Protein AF-A0A7X4GIH6-F1 (afdb_monomer)

pLDDT: mean 75.6, std 10.18, range [49.91, 87.31]

Organism: NCBI:txid2692619

Structure (mmCIF, N/CA/C/O backbone):
data_AF-A0A7X4GIH6-F1
#
_entry.id   AF-A0A7X4GIH6-F1
#
loop_
_atom_site.group_PDB
_atom_site.id
_atom_site.type_symbol
_atom_site.label_atom_id
_atom_site.label_alt_id
_atom_site.label_comp_id
_atom_site.label_asym_id
_atom_site.label_entity_id
_atom_site.label_seq_id
_atom_site.pdbx_PDB_ins_code
_atom_site.Cartn_x
_atom_site.Cartn_y
_atom_site.Cartn_z
_atom_site.occupancy
_atom_site.B_iso_or_equiv
_atom_site.auth_seq_id
_atom_site.auth_comp_id
_atom_site.auth_asym_id
_atom_site.auth_atom_id
_atom_site.pdbx_PDB_model_num
ATOM 1 N N . MET A 1 1 ? 11.521 8.557 1.479 1.00 56.19 1 MET A N 1
ATOM 2 C CA . MET A 1 1 ? 11.085 7.839 2.704 1.00 56.19 1 MET A CA 1
ATOM 3 C C . MET A 1 1 ? 9.923 8.501 3.456 1.00 56.19 1 MET A C 1
ATOM 5 O O . MET A 1 1 ? 8.975 7.790 3.761 1.00 56.19 1 MET A O 1
ATOM 9 N N . GLY A 1 2 ? 9.942 9.811 3.756 1.00 70.81 2 GLY A N 1
ATOM 10 C CA . GLY A 1 2 ? 8.927 10.448 4.625 1.00 70.81 2 GLY A CA 1
ATOM 11 C C . GLY A 1 2 ? 7.463 10.308 4.171 1.00 70.81 2 GLY A C 1
ATOM 12 O O . GLY A 1 2 ? 6.599 9.995 4.984 1.00 70.81 2 GLY A O 1
ATOM 13 N N . ALA A 1 3 ? 7.191 10.436 2.867 1.00 75.00 3 ALA A N 1
ATOM 14 C CA . ALA A 1 3 ? 5.840 10.274 2.316 1.00 75.00 3 ALA A CA 1
ATOM 15 C C . ALA A 1 3 ? 5.273 8.852 2.509 1.00 75.00 3 ALA A C 1
ATOM 17 O O . ALA A 1 3 ? 4.092 8.690 2.802 1.00 75.00 3 ALA A O 1
ATOM 18 N N . TYR A 1 4 ? 6.121 7.823 2.414 1.00 76.12 4 TYR A N 1
ATOM 19 C CA . TYR A 1 4 ? 5.716 6.425 2.579 1.00 76.12 4 TYR A CA 1
ATOM 20 C C . TYR A 1 4 ? 5.348 6.096 4.031 1.00 76.12 4 TYR A C 1
ATOM 22 O O . TYR A 1 4 ? 4.305 5.502 4.287 1.00 76.12 4 TYR A O 1
ATOM 30 N N . ILE A 1 5 ? 6.159 6.547 4.994 1.00 81.69 5 ILE A N 1
ATOM 31 C CA . ILE A 1 5 ? 5.880 6.360 6.428 1.00 81.69 5 ILE A CA 1
ATOM 32 C C . ILE A 1 5 ? 4.579 7.071 6.821 1.00 81.69 5 ILE A C 1
ATOM 34 O O . ILE A 1 5 ? 3.759 6.501 7.545 1.00 81.69 5 ILE A O 1
ATOM 38 N N . GLY A 1 6 ? 4.361 8.286 6.303 1.00 83.94 6 GLY A N 1
ATOM 39 C CA . GLY A 1 6 ? 3.105 9.013 6.483 1.00 83.94 6 GLY A CA 1
ATOM 40 C C . GLY A 1 6 ? 1.90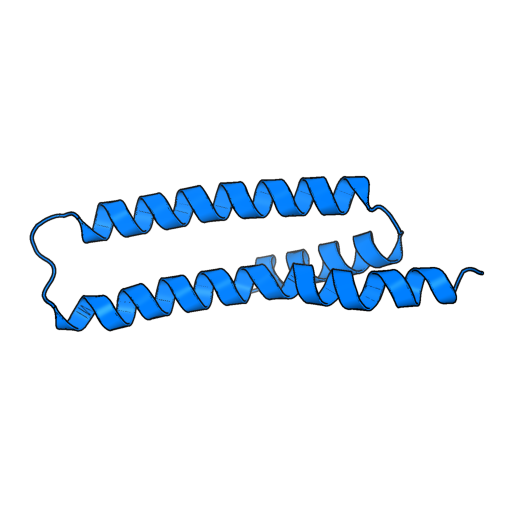5 8.235 5.938 1.00 83.94 6 GLY A C 1
ATOM 41 O O . GLY A 1 6 ? 0.873 8.150 6.600 1.00 83.94 6 GLY A O 1
ATOM 42 N N . TRP A 1 7 ? 2.060 7.592 4.780 1.00 80.94 7 TRP A N 1
ATOM 43 C CA . TRP A 1 7 ? 1.007 6.797 4.149 1.00 80.94 7 TRP A CA 1
ATOM 44 C C . TRP A 1 7 ? 0.671 5.511 4.919 1.00 80.94 7 TRP A C 1
ATOM 46 O O . TRP A 1 7 ? -0.500 5.218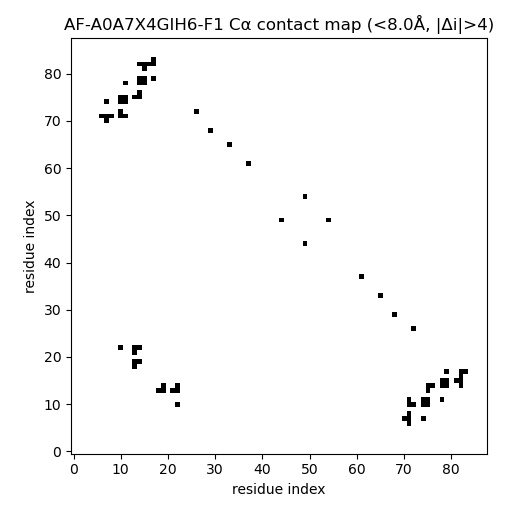 5.158 1.00 80.94 7 TRP A O 1
ATOM 56 N N . VAL A 1 8 ? 1.684 4.772 5.382 1.00 85.12 8 VAL A N 1
ATOM 57 C CA . VAL A 1 8 ? 1.493 3.576 6.225 1.00 85.12 8 VAL A CA 1
ATOM 58 C C . VAL A 1 8 ? 0.822 3.947 7.550 1.00 85.12 8 VAL A C 1
ATOM 60 O O . VAL A 1 8 ? -0.126 3.285 7.976 1.00 85.12 8 VAL A O 1
ATOM 63 N N . SER A 1 9 ? 1.255 5.052 8.165 1.00 86.12 9 SER A N 1
ATOM 64 C CA . SER A 1 9 ? 0.646 5.594 9.386 1.00 86.12 9 SER A CA 1
ATOM 65 C C . SER A 1 9 ? -0.810 6.013 9.168 1.00 86.12 9 SER A C 1
ATOM 67 O O . SER A 1 9 ? -1.654 5.749 10.023 1.00 86.12 9 SER A O 1
ATOM 69 N N . LEU A 1 10 ? -1.134 6.609 8.014 1.00 85.88 10 LEU A N 1
ATOM 70 C CA . LEU A 1 10 ? -2.502 6.978 7.644 1.00 85.88 10 LEU A CA 1
ATOM 71 C C . LEU A 1 10 ? -3.406 5.743 7.528 1.00 85.88 10 LEU A C 1
ATOM 73 O O . LEU A 1 10 ? -4.510 5.749 8.067 1.00 85.88 10 LEU A O 1
ATOM 77 N N . PHE A 1 11 ? -2.935 4.674 6.882 1.00 85.31 11 PHE A N 1
ATOM 78 C CA . PHE A 1 11 ? -3.662 3.403 6.791 1.00 85.31 11 PHE A CA 1
ATOM 79 C C . PHE A 1 11 ? -3.901 2.785 8.173 1.00 85.31 11 PHE A C 1
ATOM 81 O O . PHE A 1 11 ? -5.039 2.442 8.503 1.00 85.31 11 PHE A O 1
ATOM 88 N N . GLY A 1 12 ? -2.869 2.739 9.023 1.00 85.19 12 GLY A N 1
ATOM 89 C CA . GLY A 1 12 ? -3.006 2.272 10.403 1.00 85.19 12 GLY A CA 1
ATOM 90 C C . GLY A 1 12 ? -3.990 3.115 11.221 1.00 85.19 12 GLY A C 1
ATOM 91 O O . GLY A 1 12 ? -4.846 2.574 11.921 1.00 85.19 12 GLY A O 1
ATOM 92 N N . TRP A 1 13 ? -3.949 4.441 11.076 1.00 87.06 13 TRP A N 1
ATOM 93 C CA . TRP A 1 13 ? -4.887 5.347 11.737 1.00 87.06 13 TRP A CA 1
ATOM 94 C C . TRP A 1 13 ? -6.328 5.172 11.236 1.00 87.06 13 TRP A C 1
ATOM 96 O O . TRP A 1 13 ? -7.261 5.109 12.038 1.00 87.06 13 TRP A O 1
ATOM 106 N N . LEU A 1 14 ? -6.538 5.029 9.925 1.00 85.81 14 LEU A N 1
ATOM 107 C CA . LEU A 1 14 ? -7.862 4.781 9.342 1.00 85.81 14 LEU A CA 1
ATOM 108 C C . LEU A 1 14 ? -8.434 3.418 9.760 1.00 85.81 14 LEU A C 1
ATOM 110 O O . LEU A 1 14 ? -9.632 3.325 10.059 1.00 85.81 14 LEU A O 1
ATOM 114 N N . ALA A 1 15 ? -7.585 2.387 9.835 1.00 85.75 15 ALA A N 1
ATOM 115 C CA . ALA A 1 15 ? -7.931 1.075 10.376 1.00 85.75 15 ALA A CA 1
ATOM 116 C C . ALA A 1 15 ? -8.342 1.171 11.845 1.00 85.75 15 ALA A C 1
ATOM 118 O O . ALA A 1 15 ? -9.387 0.638 12.226 1.00 85.75 15 ALA A O 1
ATOM 119 N N . TRP A 1 16 ? -7.596 1.941 12.640 1.00 85.44 16 TRP A N 1
ATOM 120 C CA . TRP A 1 16 ? -7.919 2.195 14.040 1.00 85.44 16 TRP A CA 1
ATOM 121 C C . TRP A 1 16 ? -9.261 2.910 14.231 1.00 85.44 16 TRP A C 1
ATOM 123 O O . TRP A 1 16 ? -10.020 2.600 15.150 1.00 85.44 16 TRP A O 1
ATOM 133 N N . GLN A 1 17 ? -9.596 3.853 13.347 1.00 85.06 17 GLN A N 1
ATOM 134 C CA . GLN A 1 17 ? -10.883 4.556 13.365 1.00 85.06 17 GLN A CA 1
ATOM 135 C C . GLN A 1 17 ? -12.047 3.734 12.785 1.00 85.06 17 GLN A C 1
ATOM 137 O O . GLN A 1 17 ? -13.158 4.251 12.671 1.00 85.06 17 GLN A O 1
ATOM 142 N N . ARG A 1 18 ? -11.820 2.465 12.411 1.00 80.88 18 ARG A N 1
ATOM 143 C CA . ARG A 1 18 ? -12.810 1.558 11.802 1.00 80.88 18 ARG A CA 1
ATOM 144 C C . ARG A 1 18 ? -13.452 2.110 10.517 1.00 80.88 18 ARG A C 1
ATOM 146 O O . ARG A 1 18 ? -14.541 1.682 10.131 1.00 80.88 18 ARG A O 1
ATOM 153 N N . LYS A 1 19 ? -12.786 3.029 9.806 1.00 83.31 19 LYS A N 1
ATOM 154 C CA . LYS A 1 19 ? -13.301 3.641 8.566 1.00 83.31 19 LYS A CA 1
ATOM 155 C C . LYS A 1 19 ? -13.050 2.744 7.350 1.00 83.31 19 LYS A C 1
ATOM 157 O O . LYS A 1 19 ? -12.349 3.127 6.416 1.00 83.31 19 LYS A O 1
ATOM 162 N N . GLY A 1 20 ? -13.669 1.562 7.339 1.00 77.06 20 GLY A N 1
ATOM 163 C CA . GLY A 1 20 ? -13.478 0.549 6.291 1.00 77.06 20 GLY A CA 1
ATOM 164 C C . GLY A 1 20 ? -13.716 1.073 4.868 1.00 77.06 20 GLY A C 1
ATOM 165 O O . GLY A 1 20 ? -12.919 0.809 3.979 1.00 77.06 20 GLY A O 1
ATOM 166 N N . ARG A 1 21 ? -14.744 1.910 4.656 1.00 84.00 21 ARG A N 1
ATOM 167 C CA . ARG A 1 21 ? -15.018 2.531 3.342 1.00 84.00 21 ARG A CA 1
ATOM 168 C C . ARG A 1 21 ? -13.868 3.415 2.842 1.00 84.00 21 ARG A C 1
ATOM 170 O O . ARG A 1 21 ? -13.547 3.386 1.661 1.00 84.00 21 ARG A O 1
ATOM 177 N N . VAL A 1 22 ? -13.242 4.180 3.739 1.00 85.38 22 VAL A N 1
ATOM 178 C CA . VAL A 1 22 ? -12.118 5.068 3.396 1.00 85.38 22 VAL A CA 1
ATOM 179 C C . VAL A 1 22 ? -10.852 4.253 3.140 1.00 85.38 22 VAL A C 1
ATOM 181 O O . VAL A 1 22 ? -10.117 4.564 2.212 1.00 85.38 22 VAL A O 1
ATOM 184 N N . LEU A 1 23 ? -10.637 3.174 3.898 1.00 83.12 23 LEU A N 1
ATOM 185 C CA . LEU A 1 23 ? -9.561 2.211 3.645 1.00 83.12 23 LEU A CA 1
ATOM 186 C C . LEU A 1 23 ? -9.676 1.561 2.264 1.00 83.12 23 LEU A C 1
ATOM 188 O O . LEU A 1 23 ? -8.681 1.468 1.553 1.00 83.12 23 LEU A O 1
ATOM 192 N N . LEU A 1 24 ? -10.886 1.155 1.869 1.00 82.88 24 LEU A N 1
ATOM 193 C CA . LEU A 1 24 ? -11.142 0.604 0.537 1.00 82.88 24 LEU A CA 1
ATOM 194 C C . LEU A 1 24 ? -10.864 1.641 -0.558 1.00 82.88 24 LEU A C 1
ATOM 196 O O . LEU A 1 24 ? -10.208 1.319 -1.543 1.00 82.88 24 LEU A O 1
ATOM 200 N N . GLY A 1 25 ? -11.299 2.891 -0.363 1.00 85.81 25 GLY A N 1
ATOM 201 C CA . GLY A 1 25 ? -11.009 3.986 -1.294 1.00 85.81 25 GLY A CA 1
ATOM 202 C C . GLY A 1 25 ? -9.510 4.274 -1.421 1.00 85.81 25 GLY A C 1
ATOM 203 O O . GLY A 1 25 ? -8.986 4.356 -2.529 1.00 85.81 25 GLY A O 1
ATOM 204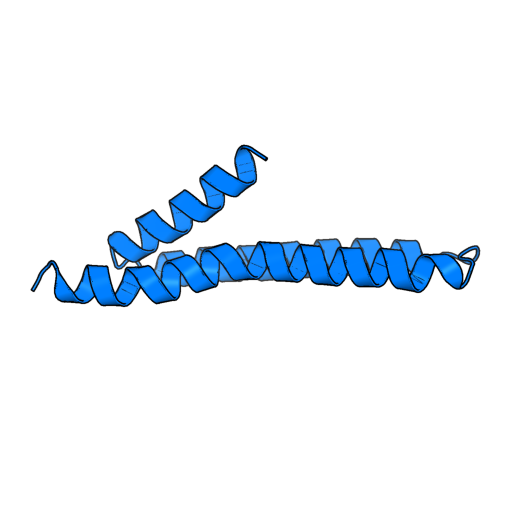 N N . ALA A 1 26 ? -8.800 4.358 -0.294 1.00 82.81 26 ALA A N 1
ATOM 205 C CA . ALA A 1 26 ? -7.355 4.561 -0.275 1.00 82.81 26 ALA A CA 1
ATOM 206 C C . ALA A 1 26 ? -6.608 3.387 -0.930 1.00 82.81 26 ALA A C 1
ATOM 208 O O . ALA A 1 26 ? -5.680 3.611 -1.704 1.00 82.81 26 ALA A O 1
ATOM 209 N N . GLY A 1 27 ? -7.042 2.147 -0.677 1.00 80.62 27 GLY A N 1
ATOM 210 C CA . GLY A 1 27 ? -6.497 0.946 -1.312 1.00 80.62 27 GLY A CA 1
ATOM 211 C C . GLY A 1 27 ? -6.721 0.925 -2.826 1.00 80.62 27 GLY A C 1
ATOM 212 O O . GLY A 1 27 ? -5.799 0.616 -3.576 1.00 80.62 27 GLY A O 1
ATOM 213 N N . ALA A 1 28 ? -7.906 1.327 -3.293 1.00 85.44 28 ALA A N 1
ATOM 214 C CA . ALA A 1 28 ? -8.214 1.420 -4.719 1.00 85.44 28 ALA A CA 1
ATOM 215 C C . ALA A 1 28 ? -7.333 2.456 -5.438 1.00 85.44 28 ALA A C 1
ATOM 217 O O . ALA A 1 28 ? -6.767 2.152 -6.486 1.00 85.44 28 ALA A O 1
ATOM 218 N N . ILE A 1 29 ? -7.148 3.646 -4.851 1.00 85.50 29 ILE A N 1
ATOM 219 C CA . ILE A 1 29 ? -6.228 4.670 -5.381 1.00 85.50 29 ILE A CA 1
ATOM 220 C C . ILE A 1 29 ? -4.808 4.103 -5.502 1.00 85.50 29 ILE A C 1
ATOM 222 O O . ILE A 1 29 ? -4.121 4.335 -6.495 1.00 85.50 29 ILE A O 1
ATOM 226 N N . MET A 1 30 ? -4.390 3.313 -4.515 1.00 80.31 30 MET A N 1
ATOM 227 C CA . MET A 1 30 ? -3.081 2.671 -4.486 1.00 80.31 30 MET A CA 1
ATOM 228 C C . MET A 1 30 ? -2.891 1.666 -5.630 1.00 80.31 30 MET A C 1
ATOM 230 O O . MET A 1 30 ? -1.855 1.677 -6.291 1.00 80.31 30 MET A O 1
ATOM 234 N N . LEU A 1 31 ? -3.902 0.834 -5.898 1.00 82.38 31 LEU A N 1
ATOM 235 C CA . LEU A 1 31 ? -3.886 -0.118 -7.013 1.00 82.38 31 LEU A CA 1
ATOM 236 C C . LEU A 1 31 ? -3.844 0.597 -8.369 1.00 82.38 31 LEU A C 1
ATOM 238 O O . LEU A 1 31 ? -3.130 0.158 -9.268 1.00 82.38 31 LEU A O 1
ATOM 242 N N . ILE A 1 32 ? -4.556 1.719 -8.508 1.00 87.31 32 ILE A N 1
ATOM 243 C CA . ILE A 1 32 ? -4.529 2.537 -9.730 1.00 87.31 32 ILE A CA 1
ATOM 244 C C . ILE A 1 32 ? -3.139 3.146 -9.940 1.00 87.31 32 ILE A C 1
ATOM 246 O O . ILE A 1 32 ? -2.589 3.047 -11.037 1.00 87.31 32 ILE A O 1
ATOM 250 N N . ALA A 1 33 ? -2.553 3.741 -8.897 1.00 81.44 33 ALA A N 1
ATOM 251 C CA . ALA A 1 33 ? -1.206 4.302 -8.958 1.00 81.44 33 ALA A CA 1
ATOM 252 C C . ALA A 1 33 ? -0.164 3.225 -9.299 1.00 81.44 33 ALA A C 1
ATOM 254 O O . ALA A 1 33 ? 0.710 3.457 -10.132 1.00 81.44 33 ALA A O 1
ATOM 255 N N . PHE A 1 34 ? -0.298 2.026 -8.724 1.00 81.06 34 PHE A N 1
ATOM 256 C CA . PHE A 1 34 ? 0.549 0.889 -9.071 1.00 81.06 34 PHE A CA 1
ATOM 257 C C . PHE A 1 34 ? 0.401 0.477 -10.532 1.00 81.06 34 PHE A C 1
ATOM 259 O O . PHE A 1 34 ? 1.410 0.327 -11.209 1.00 81.06 34 PHE A O 1
ATOM 266 N N . GLY A 1 35 ? -0.827 0.338 -11.041 1.00 82.50 35 GLY A N 1
ATOM 267 C CA . GLY A 1 35 ? -1.063 -0.003 -12.445 1.00 82.50 35 GLY A CA 1
ATOM 268 C C . GLY A 1 35 ? -0.446 1.016 -13.408 1.00 82.50 35 GLY A C 1
ATOM 269 O O . GLY A 1 35 ? 0.113 0.635 -14.435 1.00 82.50 35 GLY A O 1
ATOM 270 N N . TRP A 1 36 ? -0.478 2.303 -13.047 1.00 84.88 36 TRP A N 1
ATOM 271 C CA . TRP A 1 36 ? 0.192 3.370 -13.795 1.00 84.88 36 TRP A CA 1
ATOM 272 C C . TRP A 1 36 ? 1.715 3.232 -13.795 1.00 84.88 36 TRP A C 1
ATOM 274 O O . TRP A 1 36 ? 2.322 3.272 -14.863 1.00 84.88 36 TRP A O 1
ATOM 284 N N . VAL A 1 37 ? 2.327 3.043 -12.623 1.00 80.56 37 VAL A N 1
ATOM 285 C CA . VAL A 1 37 ? 3.784 2.862 -12.501 1.00 80.56 37 VAL A CA 1
ATOM 286 C C . VAL A 1 37 ? 4.230 1.588 -13.210 1.00 80.56 37 VAL A C 1
ATOM 288 O O . VAL A 1 37 ? 5.193 1.622 -13.965 1.00 80.56 37 VAL A O 1
ATOM 291 N N . TYR A 1 38 ? 3.500 0.488 -13.028 1.00 78.69 38 TYR A N 1
ATOM 292 C CA . TYR A 1 38 ? 3.756 -0.777 -13.707 1.00 78.69 38 TYR A CA 1
ATOM 293 C C . TYR A 1 38 ? 3.757 -0.585 -15.222 1.00 78.69 38 TYR A C 1
ATOM 295 O O . TYR A 1 38 ? 4.727 -0.934 -15.882 1.00 78.69 38 TYR A O 1
ATOM 303 N N . ARG A 1 39 ? 2.719 0.062 -15.766 1.00 81.44 39 ARG A N 1
ATOM 304 C CA . ARG A 1 39 ? 2.634 0.350 -17.200 1.00 81.44 39 ARG A CA 1
ATOM 305 C C . ARG A 1 39 ? 3.776 1.243 -17.685 1.00 81.44 39 ARG A C 1
ATOM 307 O O . ARG A 1 39 ? 4.307 0.985 -18.759 1.00 81.44 39 ARG A O 1
ATOM 314 N N . ALA A 1 40 ? 4.147 2.275 -16.927 1.00 80.25 40 ALA A N 1
ATOM 315 C CA . ALA A 1 40 ? 5.275 3.140 -17.270 1.00 80.25 40 ALA A CA 1
ATOM 316 C C . ALA A 1 40 ? 6.588 2.343 -17.339 1.00 80.25 40 ALA A C 1
ATOM 318 O O . ALA A 1 40 ? 7.270 2.395 -18.357 1.00 80.25 40 ALA A O 1
ATOM 319 N N . VAL A 1 41 ? 6.868 1.520 -16.324 1.00 72.50 41 VAL A N 1
ATOM 320 C CA . VAL A 1 41 ? 8.056 0.653 -16.277 1.00 72.50 41 VAL A CA 1
ATOM 321 C C . VAL A 1 41 ? 8.053 -0.360 -17.426 1.00 72.50 41 VAL A C 1
ATOM 323 O O . VAL A 1 41 ? 9.068 -0.527 -18.092 1.00 72.50 41 VAL A O 1
ATOM 326 N N . THR A 1 42 ? 6.923 -1.011 -17.717 1.00 72.81 42 THR A N 1
ATOM 327 C CA . THR A 1 42 ? 6.830 -1.965 -18.836 1.00 72.81 42 THR A CA 1
ATOM 328 C C . THR A 1 42 ? 7.028 -1.286 -20.191 1.00 72.81 42 THR A C 1
ATOM 330 O O . THR A 1 42 ? 7.656 -1.860 -21.075 1.00 72.81 42 THR A O 1
ATOM 333 N N . ASN A 1 43 ? 6.520 -0.063 -20.368 1.00 75.81 43 ASN A N 1
ATOM 334 C CA . ASN A 1 43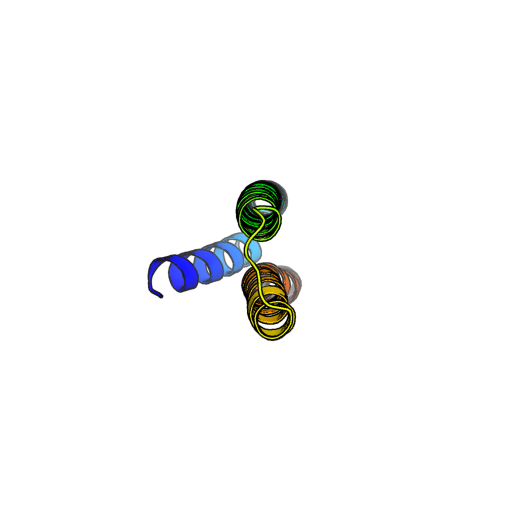 ? 6.741 0.702 -21.595 1.00 75.81 43 ASN A CA 1
ATOM 335 C C . ASN A 1 43 ? 8.216 1.088 -21.766 1.00 75.81 43 ASN A C 1
ATOM 337 O O . ASN A 1 43 ? 8.718 1.047 -22.886 1.00 75.81 43 ASN A O 1
ATOM 341 N N . GLU A 1 44 ? 8.903 1.441 -20.677 1.00 68.62 44 GLU A N 1
ATOM 342 C CA . GLU A 1 44 ? 10.346 1.703 -20.692 1.00 68.62 44 GLU A CA 1
ATOM 343 C C . GLU A 1 44 ? 11.129 0.434 -21.050 1.00 68.62 44 GLU A C 1
ATOM 345 O O . GLU A 1 44 ? 11.978 0.481 -21.931 1.00 68.62 44 GLU A O 1
ATOM 350 N N . MET A 1 45 ? 10.775 -0.721 -20.476 1.00 62.12 45 MET A N 1
ATOM 351 C CA . MET A 1 45 ? 11.385 -2.019 -20.809 1.00 62.12 45 MET A CA 1
ATOM 352 C C . MET A 1 45 ? 11.151 -2.458 -22.261 1.00 62.12 45 MET A C 1
ATOM 354 O O . MET A 1 45 ? 11.990 -3.138 -22.846 1.00 62.12 45 MET A O 1
ATOM 358 N N . ALA A 1 46 ? 10.007 -2.102 -22.850 1.00 64.88 46 ALA A N 1
ATOM 359 C CA . ALA A 1 46 ? 9.668 -2.461 -24.226 1.00 64.88 46 ALA A CA 1
ATOM 360 C C . ALA A 1 46 ? 10.453 -1.649 -25.279 1.00 64.88 46 ALA A C 1
ATOM 362 O O . ALA A 1 46 ? 10.421 -1.990 -26.465 1.00 64.88 46 ALA A O 1
ATOM 363 N N . ALA A 1 47 ? 11.164 -0.589 -24.879 1.00 57.00 47 ALA A N 1
ATOM 364 C CA . ALA A 1 47 ? 12.002 0.202 -25.772 1.00 57.00 47 ALA A CA 1
ATOM 365 C C . ALA A 1 47 ? 13.324 -0.528 -26.095 1.00 57.00 47 ALA A C 1
ATOM 367 O O . ALA A 1 47 ? 14.310 -0.364 -25.392 1.00 57.00 47 ALA A O 1
ATOM 368 N N . ALA A 1 48 ? 13.290 -1.344 -27.154 1.00 49.91 48 ALA A N 1
ATOM 369 C CA . ALA A 1 48 ? 14.318 -1.839 -28.099 1.00 49.91 48 ALA A CA 1
ATOM 370 C C . ALA A 1 48 ? 15.827 -2.034 -27.749 1.00 49.91 48 ALA A C 1
ATOM 372 O O . ALA A 1 48 ? 16.495 -2.670 -28.558 1.00 49.91 48 ALA A O 1
ATOM 373 N N . ASP A 1 49 ? 16.379 -1.595 -26.614 1.00 53.72 49 ASP A N 1
ATOM 374 C CA . ASP A 1 49 ? 17.830 -1.637 -26.302 1.00 53.72 49 ASP A CA 1
ATOM 375 C C . ASP A 1 49 ? 18.184 -2.367 -24.979 1.00 53.72 49 ASP A C 1
ATOM 377 O O . ASP A 1 49 ? 19.285 -2.233 -24.437 1.00 53.72 49 ASP A O 1
ATOM 381 N N . TYR A 1 50 ? 17.275 -3.175 -24.420 1.00 51.88 50 TYR A N 1
ATOM 382 C CA . TYR A 1 50 ? 17.479 -3.802 -23.105 1.00 51.88 50 TYR A CA 1
ATOM 383 C C . TYR A 1 50 ? 18.254 -5.136 -23.165 1.00 51.88 50 TYR A C 1
ATOM 385 O O . TYR A 1 50 ? 17.756 -6.173 -23.601 1.00 51.88 50 TYR A O 1
ATOM 393 N N . HIS A 1 51 ? 19.493 -5.124 -22.661 1.00 55.06 51 HIS A N 1
ATOM 394 C CA . HIS A 1 51 ? 20.316 -6.318 -22.430 1.00 55.06 51 HIS A CA 1
ATOM 395 C C . HIS A 1 51 ? 19.692 -7.224 -21.344 1.00 55.06 51 HIS A C 1
ATOM 397 O O . HIS A 1 51 ? 19.421 -6.757 -20.239 1.00 55.06 51 HIS A O 1
ATOM 403 N N . HIS A 1 52 ? 19.554 -8.533 -21.601 1.00 54.81 52 HIS A N 1
ATOM 404 C CA . HIS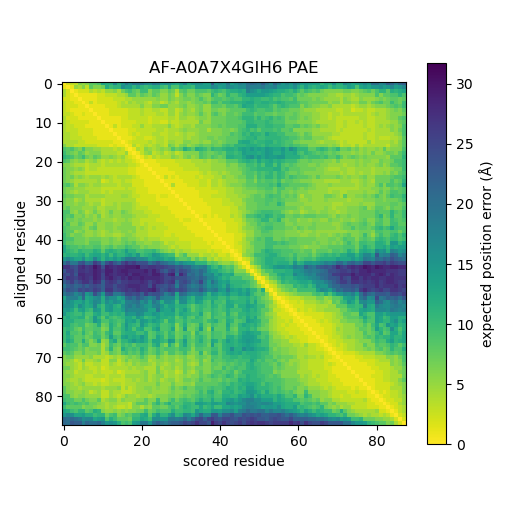 A 1 52 ? 18.931 -9.547 -20.716 1.00 54.81 52 HIS A CA 1
ATOM 405 C C . HIS A 1 52 ? 19.409 -9.593 -19.243 1.00 54.81 52 HIS A C 1
ATOM 407 O O . HIS A 1 52 ? 18.733 -10.173 -18.397 1.00 54.81 52 HIS A O 1
ATOM 413 N N . SER A 1 53 ? 20.547 -8.989 -18.881 1.00 53.44 53 SER A N 1
ATOM 414 C CA . SER A 1 53 ? 20.986 -8.872 -17.478 1.00 53.44 53 SER A CA 1
ATOM 415 C C . SER A 1 53 ? 20.195 -7.830 -16.668 1.00 53.44 53 SER A C 1
ATOM 417 O O . SER A 1 53 ? 20.182 -7.885 -15.438 1.00 53.44 53 SER A O 1
ATOM 419 N N . SER A 1 54 ? 19.510 -6.902 -17.340 1.00 56.53 54 SER A N 1
ATOM 420 C CA . SER A 1 54 ? 18.691 -5.848 -16.726 1.00 56.53 54 SER A CA 1
ATOM 421 C C . SER A 1 54 ? 17.247 -6.278 -16.415 1.00 56.53 54 SER A C 1
ATOM 423 O O . SER A 1 54 ? 16.613 -5.667 -15.553 1.00 56.53 54 SER A O 1
ATOM 425 N N . ASP A 1 55 ? 16.768 -7.389 -16.994 1.00 61.12 55 ASP A N 1
ATOM 426 C CA . ASP A 1 55 ? 15.430 -7.952 -16.738 1.00 61.12 55 ASP A CA 1
ATOM 427 C C . ASP A 1 55 ? 15.256 -8.427 -15.291 1.00 61.12 55 ASP A C 1
ATOM 429 O O . ASP A 1 55 ? 14.212 -8.210 -14.673 1.00 61.12 55 ASP A O 1
ATOM 433 N N . MET A 1 56 ? 16.298 -9.025 -14.700 1.00 60.72 56 MET A N 1
ATOM 434 C CA . MET A 1 56 ? 16.254 -9.438 -13.294 1.00 60.72 56 MET A CA 1
ATOM 435 C C . MET A 1 56 ? 16.186 -8.236 -12.352 1.00 60.72 56 MET A C 1
ATOM 437 O O . MET A 1 56 ? 15.401 -8.251 -11.407 1.00 60.72 56 MET A O 1
ATOM 441 N N . ALA A 1 57 ? 16.976 -7.189 -12.607 1.00 65.25 57 ALA A N 1
ATOM 442 C CA . ALA A 1 57 ? 16.993 -5.991 -11.767 1.00 65.25 57 ALA A CA 1
ATOM 443 C C . ALA A 1 57 ? 15.644 -5.266 -11.811 1.00 65.25 57 ALA A C 1
ATOM 445 O O . ALA A 1 57 ? 15.116 -4.846 -10.783 1.00 65.25 57 ALA A O 1
ATOM 446 N N . ALA A 1 58 ? 15.054 -5.174 -12.994 1.00 64.88 58 ALA A N 1
ATOM 447 C CA . ALA A 1 58 ? 13.827 -4.437 -13.191 1.00 64.88 58 ALA A CA 1
ATOM 448 C C . ALA A 1 58 ? 12.581 -5.254 -12.767 1.00 64.88 58 ALA A C 1
ATOM 450 O O . ALA A 1 58 ? 11.660 -4.703 -12.160 1.00 64.88 58 ALA A O 1
ATOM 451 N N . GLY A 1 59 ? 12.611 -6.586 -12.904 1.00 66.69 59 GLY A N 1
ATOM 452 C CA . GLY A 1 59 ? 11.671 -7.485 -12.227 1.00 66.69 59 GLY A CA 1
ATOM 453 C C . GLY A 1 59 ? 11.751 -7.377 -10.698 1.00 66.69 59 GLY A C 1
ATOM 454 O O . GLY A 1 59 ? 10.719 -7.288 -10.030 1.00 66.69 59 GLY A O 1
ATOM 455 N N . LEU A 1 60 ? 12.960 -7.295 -10.128 1.00 70.25 60 LEU A N 1
ATOM 456 C CA . LEU A 1 60 ? 13.167 -7.105 -8.688 1.00 70.25 60 LEU A CA 1
ATOM 457 C C . LEU A 1 60 ? 12.603 -5.761 -8.196 1.00 70.25 60 LEU A C 1
ATOM 459 O O . LEU A 1 60 ? 12.017 -5.708 -7.118 1.00 70.25 60 LEU A O 1
ATOM 463 N N . VAL A 1 61 ? 12.730 -4.692 -8.990 1.00 71.31 61 VAL A N 1
ATOM 464 C CA . VAL A 1 61 ? 12.140 -3.373 -8.693 1.00 71.31 61 VAL A CA 1
ATOM 465 C C . VAL A 1 61 ? 10.614 -3.446 -8.666 1.00 71.31 61 VAL A C 1
ATOM 467 O O . VAL A 1 61 ? 10.000 -2.893 -7.754 1.00 71.31 61 VAL A O 1
ATOM 470 N N . ILE A 1 62 ? 9.993 -4.176 -9.598 1.00 69.50 62 ILE A N 1
ATOM 471 C CA . ILE A 1 62 ? 8.539 -4.394 -9.604 1.00 69.50 62 ILE A CA 1
ATOM 472 C C . ILE A 1 62 ? 8.104 -5.199 -8.369 1.00 69.50 62 ILE A C 1
ATOM 474 O O . ILE A 1 62 ? 7.130 -4.824 -7.713 1.00 69.50 62 ILE A O 1
ATOM 478 N N . TYR A 1 63 ? 8.84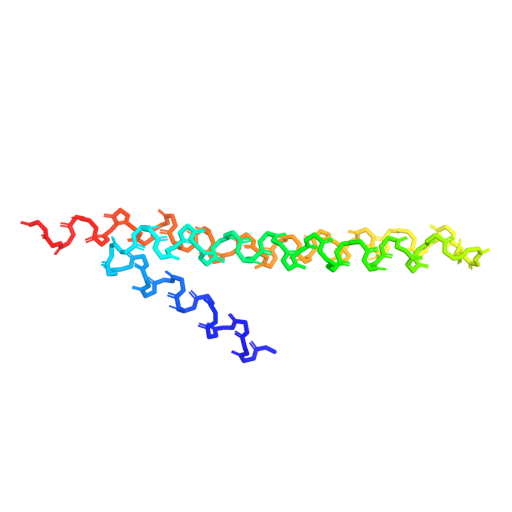1 -6.252 -7.998 1.00 74.38 63 TYR A N 1
ATOM 479 C CA . TYR A 1 63 ? 8.577 -7.015 -6.772 1.00 74.38 63 TYR A CA 1
ATOM 480 C C . TYR A 1 63 ? 8.725 -6.160 -5.510 1.00 74.38 63 TYR A C 1
ATOM 482 O O . TYR A 1 63 ? 7.874 -6.225 -4.622 1.00 74.38 63 TYR A O 1
ATOM 490 N N . PHE A 1 64 ? 9.759 -5.319 -5.434 1.00 72.50 64 PHE A N 1
ATOM 491 C CA . PHE A 1 64 ? 9.936 -4.382 -4.326 1.00 72.50 64 PHE A CA 1
ATOM 492 C C . PHE A 1 64 ? 8.808 -3.351 -4.273 1.00 72.50 64 PHE A C 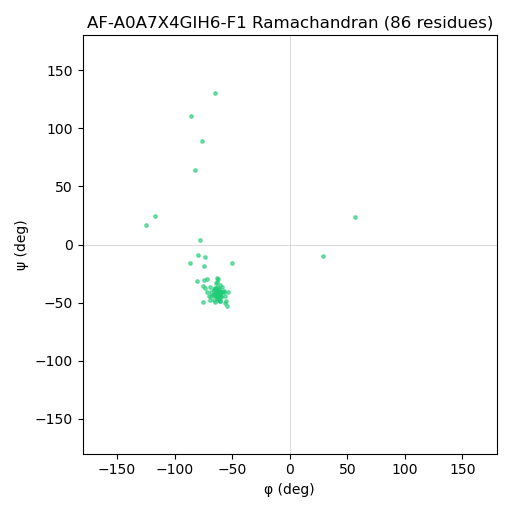1
ATOM 494 O O . PHE A 1 64 ? 8.263 -3.110 -3.198 1.00 72.50 64 PHE A O 1
ATOM 501 N N . ALA A 1 65 ? 8.404 -2.785 -5.412 1.00 70.12 65 ALA A N 1
ATOM 502 C CA . ALA A 1 65 ? 7.288 -1.846 -5.488 1.00 70.12 65 ALA A CA 1
ATOM 503 C C . ALA A 1 65 ? 5.969 -2.497 -5.035 1.00 70.12 65 ALA A C 1
ATOM 505 O O . ALA A 1 65 ? 5.229 -1.906 -4.247 1.00 70.12 65 ALA A O 1
ATOM 506 N N . ALA A 1 66 ? 5.708 -3.739 -5.452 1.00 71.00 66 ALA A N 1
ATOM 507 C CA . ALA A 1 66 ? 4.562 -4.517 -4.990 1.00 71.00 66 ALA A CA 1
ATOM 508 C C . ALA A 1 66 ? 4.632 -4.814 -3.478 1.00 71.00 66 ALA A C 1
ATOM 510 O O . ALA A 1 66 ? 3.636 -4.667 -2.770 1.00 71.00 66 ALA A O 1
ATOM 511 N N . GLY A 1 67 ? 5.810 -5.160 -2.950 1.00 72.38 67 GLY A N 1
ATOM 512 C CA . GLY A 1 67 ? 6.025 -5.381 -1.515 1.00 72.38 67 GLY A CA 1
ATOM 513 C C . GLY A 1 67 ? 5.795 -4.122 -0.671 1.00 72.38 67 GLY A C 1
ATOM 514 O O . GLY A 1 67 ? 5.131 -4.174 0.366 1.00 72.38 67 GLY A O 1
ATOM 515 N N . VAL A 1 68 ? 6.267 -2.970 -1.150 1.00 74.38 68 VAL A N 1
ATOM 516 C CA . VAL A 1 68 ? 6.036 -1.646 -0.545 1.00 74.38 68 VAL A CA 1
ATOM 517 C C . VAL A 1 68 ? 4.537 -1.318 -0.501 1.00 74.38 68 VAL A C 1
ATOM 519 O O . VAL A 1 68 ? 4.044 -0.743 0.467 1.00 74.38 68 VAL A O 1
ATOM 522 N N . LEU A 1 69 ? 3.772 -1.743 -1.503 1.00 72.94 69 LEU A N 1
ATOM 523 C CA . LEU A 1 69 ? 2.321 -1.561 -1.537 1.00 72.94 69 LEU A CA 1
ATOM 524 C C . LEU A 1 69 ? 1.570 -2.501 -0.582 1.00 72.94 69 LEU A C 1
ATOM 526 O O . LEU A 1 69 ? 0.532 -2.131 -0.039 1.00 72.94 69 LEU A O 1
ATOM 530 N N . LEU A 1 70 ? 2.089 -3.696 -0.317 1.00 76.94 70 LEU A N 1
ATOM 531 C CA . LEU A 1 70 ? 1.433 -4.646 0.585 1.00 76.94 70 LEU A CA 1
ATOM 532 C C . LEU A 1 70 ? 1.511 -4.226 2.059 1.00 76.94 70 LEU A C 1
ATOM 534 O O . LEU A 1 70 ? 0.587 -4.509 2.821 1.00 76.94 70 LEU A O 1
ATOM 538 N N . LEU A 1 71 ? 2.560 -3.508 2.470 1.00 82.81 71 LEU A N 1
ATOM 539 C CA . LEU A 1 71 ? 2.765 -3.120 3.869 1.00 82.81 71 LEU A CA 1
ATOM 540 C C . LEU A 1 71 ? 1.573 -2.362 4.503 1.00 82.81 71 LEU A C 1
ATOM 542 O O . LEU A 1 71 ? 1.097 -2.807 5.548 1.00 82.81 71 LEU A O 1
ATOM 546 N N . PRO A 1 72 ? 1.032 -1.266 3.927 1.00 79.25 72 PRO A N 1
ATOM 547 C CA . PRO A 1 72 ? -0.122 -0.562 4.504 1.00 79.25 72 PRO A CA 1
ATOM 548 C C . PRO A 1 72 ? -1.395 -1.424 4.571 1.00 79.25 72 PRO A C 1
ATOM 550 O O . PRO A 1 72 ? -2.205 -1.259 5.491 1.00 79.25 72 PRO A O 1
ATOM 553 N N . VAL A 1 73 ? -1.560 -2.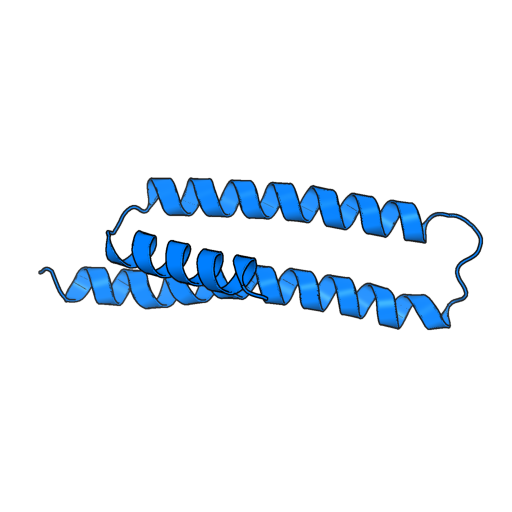372 3.642 1.00 80.75 73 VAL A N 1
ATOM 554 C CA . VAL A 1 73 ? -2.673 -3.334 3.651 1.00 80.75 73 VAL A CA 1
ATOM 555 C C . VAL A 1 73 ? -2.518 -4.312 4.812 1.00 80.75 73 VAL A C 1
ATOM 557 O O . VAL A 1 73 ? -3.460 -4.486 5.583 1.00 80.75 73 VAL A O 1
ATOM 560 N N . VAL A 1 74 ? -1.325 -4.886 4.990 1.00 83.94 74 VAL A N 1
ATOM 561 C CA . VAL A 1 74 ? -1.004 -5.794 6.104 1.00 83.94 74 VAL A CA 1
ATOM 562 C C . VAL A 1 74 ? -1.182 -5.086 7.445 1.00 83.94 74 VAL A C 1
ATOM 564 O O . VAL A 1 74 ? -1.879 -5.594 8.320 1.00 83.94 74 VAL A O 1
ATOM 567 N N . VAL A 1 75 ? -0.630 -3.879 7.590 1.00 85.38 75 VAL A N 1
ATOM 568 C CA . VAL A 1 75 ? -0.779 -3.055 8.799 1.00 85.38 75 VAL A CA 1
ATOM 569 C C . VAL A 1 75 ? -2.256 -2.812 9.113 1.00 85.38 75 VAL A C 1
ATOM 571 O O . VAL A 1 75 ? -2.680 -2.981 10.253 1.00 85.38 75 VAL A O 1
ATOM 574 N N . SER A 1 76 ? -3.069 -2.485 8.109 1.00 81.19 76 SER A N 1
ATOM 575 C CA . SER A 1 76 ? -4.506 -2.270 8.306 1.00 81.19 76 SER A CA 1
ATOM 576 C C . SER A 1 76 ? -5.252 -3.551 8.666 1.00 81.19 76 SER A C 1
ATOM 578 O O . SER A 1 76 ? -6.105 -3.519 9.549 1.00 81.19 76 SER A O 1
ATOM 580 N N . ALA A 1 77 ? -4.924 -4.675 8.025 1.00 83.06 77 ALA A N 1
ATOM 581 C CA . ALA A 1 77 ? -5.522 -5.978 8.304 1.00 83.06 77 ALA A CA 1
ATOM 582 C C . ALA A 1 77 ? -5.214 -6.463 9.727 1.00 83.06 77 ALA A C 1
ATOM 584 O O . ALA A 1 77 ? -6.066 -7.089 10.353 1.00 83.06 77 ALA A O 1
ATOM 585 N N . VAL A 1 78 ? -4.032 -6.128 10.253 1.00 85.56 78 VAL A N 1
ATOM 586 C CA . VAL A 1 78 ? -3.655 -6.399 11.644 1.00 85.56 78 VAL A CA 1
ATOM 587 C C . VAL A 1 78 ? -4.355 -5.430 12.592 1.00 85.56 78 VAL A C 1
ATOM 589 O O . VAL A 1 78 ? -4.977 -5.864 13.552 1.00 85.56 78 VAL A O 1
ATOM 592 N N . ILE A 1 79 ? -4.310 -4.120 12.340 1.00 85.19 79 ILE A N 1
ATOM 593 C CA . ILE A 1 79 ? -4.836 -3.111 13.274 1.00 85.19 79 ILE A CA 1
ATOM 594 C C . ILE A 1 79 ? -6.368 -3.140 13.366 1.00 85.19 79 ILE A C 1
ATOM 596 O O . ILE A 1 79 ? -6.921 -2.934 14.446 1.00 85.19 79 ILE A O 1
ATOM 600 N N . TYR A 1 80 ? -7.069 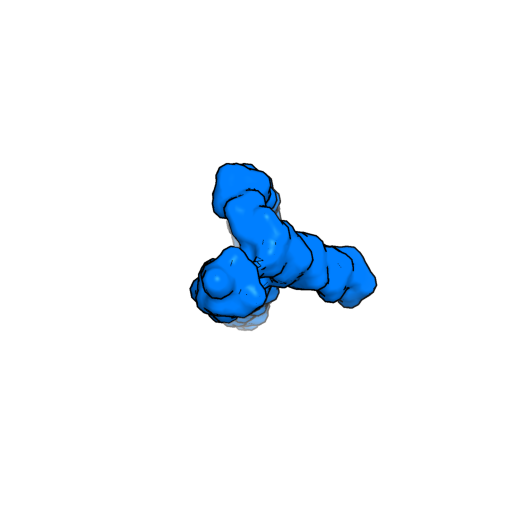-3.398 12.261 1.00 82.56 80 TYR A N 1
ATOM 601 C CA . TYR A 1 80 ? -8.532 -3.378 12.205 1.00 82.56 80 TYR A CA 1
ATOM 602 C C . TYR A 1 80 ? -9.224 -4.304 13.232 1.00 82.56 80 TYR A C 1
ATOM 604 O O . TYR A 1 80 ? -10.115 -3.819 13.939 1.00 82.56 80 TYR A O 1
ATOM 612 N N . PRO A 1 81 ? -8.850 -5.594 13.392 1.00 78.50 81 PRO A N 1
ATOM 613 C CA . PRO A 1 81 ? -9.424 -6.451 14.427 1.00 78.50 81 PRO A CA 1
ATOM 614 C C . PRO A 1 81 ? -9.087 -5.964 15.840 1.00 78.50 81 PRO A C 1
ATOM 616 O O . PRO A 1 81 ? -9.996 -5.880 16.661 1.00 78.50 81 PRO A O 1
ATOM 619 N N . PHE A 1 82 ? -7.849 -5.546 16.131 1.00 81.50 82 PHE A N 1
ATOM 620 C CA . PHE A 1 82 ? -7.499 -4.996 17.454 1.00 81.50 82 PHE A CA 1
ATOM 621 C C . PHE A 1 82 ? -8.331 -3.756 17.801 1.00 81.50 82 PHE A C 1
ATOM 623 O O . PHE A 1 82 ? -8.901 -3.659 18.887 1.00 81.50 82 PHE A O 1
ATOM 630 N N . ALA A 1 83 ? -8.482 -2.840 16.846 1.00 74.94 83 ALA A N 1
ATOM 631 C CA . ALA A 1 83 ? -9.333 -1.668 16.992 1.00 74.94 83 ALA A CA 1
ATOM 632 C C . ALA A 1 83 ? -10.811 -2.038 17.181 1.00 74.94 83 ALA A C 1
ATOM 634 O O . ALA A 1 83 ? -11.561 -1.287 17.814 1.00 74.94 83 ALA A O 1
ATOM 635 N N . ARG A 1 84 ? -11.250 -3.181 16.635 1.00 76.19 84 ARG A N 1
ATOM 636 C CA . ARG A 1 84 ? -12.590 -3.741 16.844 1.00 76.19 84 ARG A CA 1
ATOM 637 C C . ARG A 1 84 ? -12.772 -4.298 18.258 1.00 76.19 84 ARG A C 1
ATOM 639 O O . ARG A 1 84 ? -13.812 -4.041 18.853 1.00 76.19 84 ARG A O 1
ATOM 646 N N . PHE A 1 85 ? -11.778 -4.982 18.812 1.00 78.44 85 PHE A N 1
ATOM 647 C CA . PHE A 1 85 ? -11.862 -5.548 20.161 1.00 78.44 85 PHE A CA 1
ATOM 648 C C . PHE A 1 85 ? -11.729 -4.500 21.276 1.00 78.44 85 PHE A C 1
ATOM 650 O O . PHE A 1 85 ? -12.434 -4.595 22.267 1.00 78.44 85 PHE A O 1
ATOM 657 N N . LEU A 1 86 ? -10.904 -3.463 21.105 1.00 73.88 86 LEU A N 1
ATOM 658 C CA . LEU A 1 86 ? -10.616 -2.477 22.164 1.00 73.88 86 LEU A CA 1
ATOM 659 C C . LEU A 1 86 ? -11.682 -1.385 22.378 1.00 73.88 86 LEU A C 1
ATOM 661 O O . LEU A 1 86 ? -11.557 -0.603 23.314 1.00 73.88 86 LEU A O 1
ATOM 665 N N . ARG A 1 87 ? -12.696 -1.271 21.507 1.00 64.38 87 ARG A N 1
ATOM 666 C CA . ARG A 1 87 ? -13.834 -0.340 21.715 1.00 64.38 87 ARG A CA 1
ATOM 667 C C . ARG A 1 87 ? -15.178 -1.068 21.863 1.00 64.38 87 ARG A C 1
ATOM 669 O O . ARG A 1 87 ? -16.206 -0.509 21.485 1.00 64.38 87 ARG A O 1
ATOM 676 N N . HIS A 1 88 ? -15.135 -2.329 22.286 1.00 52.34 88 HIS A N 1
ATOM 677 C CA . HIS A 1 88 ? -16.276 -3.077 22.816 1.00 52.34 88 HIS A CA 1
ATOM 678 C C . HIS A 1 88 ? -16.136 -3.148 24.333 1.00 52.34 88 HIS A C 1
ATOM 680 O O . HIS A 1 88 ? -17.196 -3.112 24.989 1.00 52.34 88 HIS A O 1
#

Nearest PDB structures (foldseek):
  9had-assembly2_B  TM=5.362E-01  e=9.850E+00  Dermatophagoides farinae

Foldseek 3Di:
DVVLVVLLVVLLVCLLVLVVVVNVVSLVVLVVVLVVVVVVLVVVVPPDPDDPVCVVVSVVVNVVSVVSSCNSVVSSVVNNVVSVVVVD

Sequence (88 aa):
MGAYIGWVSLFGWLAWQRKGRVLLGAGAIMLIAFGWVYRAVTNEMAAADYHHSSDMAAGLVIYFAAGVLLLPVVVSAVIYPFARFLRH

Solvent-accessible surface area (backbone atoms only — not comparable to full-atom values): 4851 Å² total; per-residue (Å²): 112,71,70,58,56,52,49,38,49,48,35,34,50,38,22,49,69,65,40,59,72,58,51,52,52,54,51,51,55,50,53,51,53,46,54,52,51,51,52,52,53,52,55,58,65,66,54,88,76,74,58,79,78,52,53,60,57,53,51,48,50,52,52,49,53,52,50,64,59,44,48,35,54,52,46,20,66,57,36,30,57,54,41,55,61,78,75,108

Radius of gyration: 16.77 Å; Cα contacts (8 Å, |Δi|>4): 40; chains: 1; bounding box: 37×20×51 Å

Mean predicted aligned error: 8.54 Å

Secondary structure (DSSP, 8-state):
-HHHHHHHHHHHHHHHTT-HHHHHHHHHHHHHHHHHHHHHHHHHHTSS---TTHHHHHHHHHHHHHHHHHHHHHHHHHHHHHHHHTT-